Protein AF-A0A0B5VQN0-F1 (afdb_monomer_lite)

Secondary structure (DSSP, 8-state):
-HHHHHHHHHHHHHHHHHHHHHHHHHHHHHHHHHHHHTT----HHHHHHHHHHHHHHHHHHHHTT-

InterPro domains:
  IPR036049 Large ribosomal subunit protein uL29 superfamily [SSF46561] (18-65)

Organism: NCBI:txid1261582

Structure (mmCIF, N/CA/C/O backbone):
data_AF-A0A0B5VQN0-F1
#
_entry.id   AF-A0A0B5VQN0-F1
#
loop_
_atom_site.group_PDB
_atom_site.id
_atom_site.type_symbol
_atom_site.label_atom_id
_atom_site.label_alt_id
_atom_site.label_comp_id
_atom_site.label_asym_id
_atom_site.label_entity_id
_atom_site.label_seq_id
_atom_site.pdbx_PDB_ins_code
_atom_site.Cartn_x
_atom_site.Cartn_y
_atom_site.Cartn_z
_atom_site.occupancy
_atom_site.B_iso_or_equiv
_atom_site.auth_seq_id
_atom_site.auth_comp_id
_atom_site.auth_asym_id
_atom_site.auth_atom_id
_atom_site.pdbx_PDB_model_num
ATOM 1 N N . MET A 1 1 ? 17.685 -5.542 -37.226 1.00 60.09 1 MET A N 1
ATOM 2 C CA . MET A 1 1 ? 16.726 -4.445 -36.937 1.00 60.09 1 MET A CA 1
ATOM 3 C C . MET A 1 1 ? 15.474 -4.921 -36.181 1.00 60.09 1 MET A C 1
ATOM 5 O O . MET A 1 1 ? 15.204 -4.380 -35.118 1.00 60.09 1 MET A O 1
ATOM 9 N N . LYS A 1 2 ? 14.775 -5.986 -36.624 1.00 59.34 2 LYS A N 1
ATOM 10 C CA . LYS A 1 2 ? 13.570 -6.549 -35.957 1.00 59.34 2 LYS A CA 1
ATOM 11 C C . LYS A 1 2 ? 13.721 -6.880 -34.457 1.00 59.34 2 LYS A C 1
ATOM 13 O O . LYS A 1 2 ? 12.824 -6.580 -33.680 1.00 59.34 2 LYS A O 1
ATOM 18 N N . ILE A 1 3 ? 14.861 -7.435 -34.034 1.00 64.56 3 ILE A N 1
ATOM 19 C CA . ILE A 1 3 ? 15.095 -7.862 -32.636 1.00 64.56 3 ILE A CA 1
ATOM 20 C C . ILE A 1 3 ? 15.102 -6.675 -31.652 1.00 64.56 3 ILE 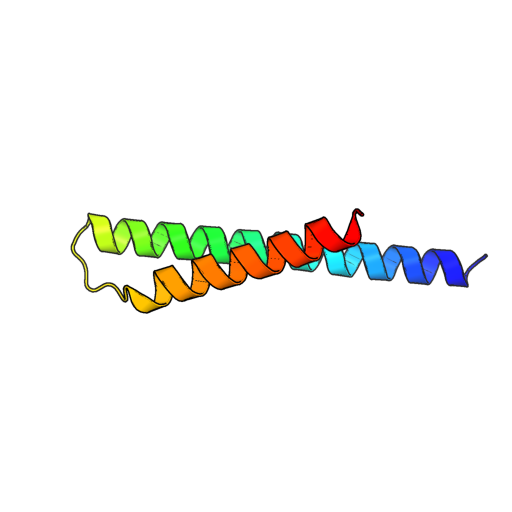A C 1
ATOM 22 O O . ILE A 1 3 ? 14.588 -6.795 -30.541 1.00 64.56 3 ILE A O 1
ATOM 26 N N . ARG A 1 4 ? 15.623 -5.505 -32.059 1.00 66.38 4 ARG A N 1
ATOM 27 C CA . ARG A 1 4 ? 15.597 -4.295 -31.215 1.00 66.38 4 ARG A CA 1
ATOM 28 C C . ARG A 1 4 ? 14.168 -3.804 -30.988 1.00 66.38 4 ARG A C 1
ATOM 30 O O . ARG A 1 4 ? 13.820 -3.511 -29.851 1.00 66.38 4 ARG A O 1
ATOM 37 N N . ASN A 1 5 ? 13.329 -3.802 -32.025 1.00 64.56 5 ASN A N 1
ATOM 38 C CA . ASN A 1 5 ? 11.941 -3.338 -31.917 1.00 64.56 5 ASN A CA 1
ATOM 39 C C . ASN A 1 5 ? 11.094 -4.240 -31.008 1.00 64.56 5 ASN A C 1
ATOM 41 O O . ASN A 1 5 ? 10.325 -3.741 -30.194 1.00 64.56 5 ASN A O 1
ATOM 45 N N . ILE A 1 6 ? 11.286 -5.562 -31.072 1.00 72.69 6 ILE A N 1
ATOM 46 C CA . ILE A 1 6 ? 10.601 -6.508 -30.174 1.00 72.69 6 ILE A CA 1
ATOM 47 C C . ILE A 1 6 ? 10.991 -6.243 -28.712 1.00 72.69 6 ILE A C 1
ATOM 49 O O . ILE A 1 6 ? 10.132 -6.200 -27.828 1.00 72.69 6 ILE A O 1
ATOM 53 N N . LYS A 1 7 ? 12.284 -6.011 -28.453 1.00 71.75 7 LYS A N 1
ATOM 54 C CA . LYS A 1 7 ? 12.797 -5.728 -27.107 1.00 71.75 7 LYS A CA 1
ATOM 55 C C . LYS A 1 7 ? 12.262 -4.400 -26.554 1.00 71.75 7 LYS A C 1
ATOM 57 O O . LYS A 1 7 ? 11.873 -4.355 -25.391 1.00 71.75 7 LYS A O 1
ATOM 62 N N . ILE A 1 8 ? 12.173 -3.361 -27.389 1.00 72.69 8 ILE A N 1
ATOM 63 C CA . ILE A 1 8 ? 11.608 -2.048 -27.026 1.00 72.69 8 ILE A CA 1
ATOM 64 C C . ILE A 1 8 ? 10.123 -2.172 -26.664 1.00 72.69 8 ILE A C 1
ATOM 66 O O . ILE A 1 8 ? 9.719 -1.725 -25.593 1.00 72.69 8 ILE A O 1
ATOM 70 N N . ASN A 1 9 ? 9.329 -2.855 -27.490 1.00 72.88 9 ASN A N 1
ATOM 71 C CA . ASN A 1 9 ? 7.896 -3.039 -27.233 1.00 72.88 9 ASN A CA 1
ATOM 72 C C . ASN A 1 9 ? 7.637 -3.845 -25.949 1.00 72.88 9 ASN A C 1
ATOM 74 O O . ASN A 1 9 ? 6.725 -3.538 -25.183 1.00 72.88 9 ASN A O 1
ATOM 78 N N . THR A 1 10 ? 8.474 -4.849 -25.677 1.00 76.25 10 THR A N 1
ATOM 79 C CA . THR A 1 10 ? 8.393 -5.651 -24.445 1.00 76.25 10 THR A CA 1
ATOM 80 C C . THR A 1 10 ? 8.716 -4.813 -23.207 1.00 76.25 10 THR A C 1
ATOM 82 O O . THR A 1 10 ? 8.069 -4.952 -22.168 1.00 76.25 10 THR A O 1
ATOM 85 N N . LEU A 1 11 ? 9.697 -3.913 -23.312 1.00 75.69 11 LEU A N 1
ATOM 86 C CA . LEU A 1 11 ? 10.073 -3.014 -22.227 1.00 75.69 11 LEU A CA 1
ATOM 87 C C . LEU A 1 11 ? 8.970 -1.984 -21.947 1.00 75.69 11 LEU A C 1
ATOM 89 O O . LEU A 1 11 ? 8.604 -1.796 -20.789 1.00 75.69 11 LEU A O 1
ATOM 93 N N . ALA A 1 12 ? 8.396 -1.394 -23.000 1.00 69.25 12 ALA A N 1
ATOM 94 C CA . ALA A 1 12 ? 7.278 -0.458 -22.899 1.00 69.25 12 ALA A CA 1
ATOM 95 C C . ALA A 1 12 ? 6.061 -1.101 -22.215 1.00 69.25 12 ALA A C 1
ATOM 97 O O . ALA A 1 12 ? 5.512 -0.533 -21.274 1.00 69.25 12 ALA A O 1
ATOM 98 N N . LYS A 1 13 ? 5.713 -2.339 -22.596 1.00 73.56 13 LYS A N 1
ATOM 99 C CA . LYS A 1 13 ? 4.634 -3.105 -21.953 1.00 73.56 13 LYS A CA 1
ATOM 100 C C . LYS A 1 13 ? 4.899 -3.350 -20.463 1.00 73.56 13 LYS A C 1
ATOM 102 O O . LYS A 1 13 ? 3.997 -3.226 -19.643 1.00 73.56 13 LYS A O 1
ATOM 107 N N . LYS A 1 14 ? 6.145 -3.667 -20.093 1.00 74.50 14 LYS A N 1
ATOM 108 C CA . LYS A 1 14 ? 6.529 -3.888 -18.690 1.00 74.50 14 LYS A CA 1
ATOM 109 C C . LYS A 1 14 ? 6.448 -2.603 -17.855 1.00 74.50 14 LYS A C 1
ATOM 111 O O . LYS A 1 14 ? 6.047 -2.668 -16.697 1.00 74.50 14 LYS A O 1
ATOM 116 N N . ILE A 1 15 ? 6.828 -1.457 -18.424 1.00 73.38 15 ILE A N 1
ATOM 117 C CA . ILE A 1 15 ? 6.745 -0.148 -17.755 1.00 73.38 15 ILE A CA 1
ATOM 118 C C . ILE A 1 15 ? 5.281 0.234 -17.523 1.00 73.38 15 ILE A C 1
ATOM 120 O O . ILE A 1 15 ? 4.922 0.516 -16.384 1.00 73.38 15 ILE A O 1
ATOM 124 N N . MET A 1 16 ? 4.440 0.132 -18.559 1.00 73.25 16 MET A N 1
ATOM 125 C CA . MET A 1 16 ? 3.009 0.450 -18.484 1.00 73.25 16 MET A CA 1
ATOM 126 C C . MET A 1 16 ? 2.298 -0.378 -17.402 1.00 73.25 16 MET A C 1
ATOM 128 O O . MET A 1 16 ? 1.627 0.180 -16.540 1.00 73.25 16 MET A O 1
ATOM 132 N N . ASN A 1 17 ? 2.569 -1.688 -17.347 1.00 80.56 17 ASN A N 1
ATOM 133 C CA . ASN A 1 17 ? 2.041 -2.555 -16.288 1.00 80.56 17 ASN A CA 1
ATOM 134 C C . ASN A 1 17 ? 2.504 -2.130 -14.880 1.00 80.56 17 ASN A C 1
ATOM 136 O O . ASN A 1 17 ? 1.739 -2.223 -13.928 1.00 80.56 17 ASN A O 1
ATOM 140 N N . THR A 1 18 ? 3.749 -1.659 -14.728 1.00 82.44 18 THR A N 1
ATOM 141 C CA . THR A 1 18 ? 4.277 -1.234 -13.416 1.00 82.44 18 THR A CA 1
ATOM 142 C C . THR A 1 18 ? 3.604 0.061 -12.941 1.00 82.44 18 THR A C 1
ATOM 144 O O . THR A 1 18 ? 3.338 0.235 -11.753 1.00 82.44 18 THR A O 1
ATOM 147 N N . GLU A 1 19 ? 3.321 0.983 -13.862 1.00 86.00 19 GLU A N 1
ATOM 148 C CA . GLU A 1 19 ? 2.632 2.242 -13.561 1.00 86.00 19 GLU A CA 1
ATOM 149 C C . GLU A 1 19 ? 1.167 2.019 -13.171 1.00 86.00 19 GLU A C 1
ATOM 151 O O . GLU A 1 19 ? 0.695 2.614 -12.196 1.00 86.00 19 GLU A O 1
ATOM 156 N N . GLU A 1 20 ? 0.473 1.119 -13.871 1.00 90.19 20 GLU A N 1
ATOM 157 C CA . GLU A 1 20 ? -0.882 0.682 -13.518 1.00 90.19 20 GLU A CA 1
ATOM 158 C C . GLU A 1 20 ? -0.917 0.062 -12.116 1.00 90.19 20 GLU A C 1
ATOM 160 O O . GLU A 1 20 ? -1.759 0.420 -11.289 1.00 90.19 20 GLU A O 1
ATOM 165 N N . GLU A 1 21 ? 0.040 -0.807 -11.795 1.00 89.75 21 GLU A N 1
ATOM 166 C CA . GLU A 1 21 ? 0.115 -1.467 -10.491 1.00 89.75 21 GLU A CA 1
ATOM 167 C C . GLU A 1 21 ? 0.353 -0.459 -9.349 1.00 89.75 21 GLU A C 1
ATOM 169 O O . GLU A 1 21 ? -0.335 -0.488 -8.324 1.00 89.75 21 GLU A O 1
ATOM 174 N N . ILE A 1 22 ? 1.239 0.526 -9.554 1.00 92.31 22 ILE A N 1
ATOM 175 C CA . ILE A 1 22 ? 1.442 1.642 -8.613 1.00 92.31 22 ILE A CA 1
ATOM 176 C C . ILE A 1 22 ? 0.154 2.460 -8.440 1.00 92.31 22 ILE A C 1
ATOM 178 O O . ILE A 1 22 ? -0.166 2.887 -7.325 1.00 92.31 22 ILE A O 1
ATOM 182 N N . TYR A 1 23 ? -0.585 2.710 -9.522 1.00 94.44 23 TYR A N 1
ATOM 183 C CA . TYR A 1 23 ? -1.846 3.448 -9.473 1.00 94.44 23 TYR A CA 1
ATOM 184 C C . TYR A 1 23 ? -2.908 2.710 -8.645 1.00 94.44 23 TYR A C 1
ATOM 186 O O . TYR A 1 23 ? -3.557 3.323 -7.789 1.00 94.44 23 TYR A O 1
ATOM 194 N N . HIS A 1 24 ? -3.034 1.393 -8.820 1.00 95.31 24 HIS A N 1
ATOM 195 C CA . HIS A 1 24 ? -3.925 0.557 -8.013 1.00 95.31 24 HIS A CA 1
ATOM 196 C C . HIS A 1 24 ? -3.544 0.565 -6.527 1.00 95.31 24 HIS A C 1
ATOM 198 O O . HIS A 1 24 ? -4.403 0.812 -5.676 1.00 95.31 24 HIS A O 1
ATOM 204 N N . LEU A 1 25 ? -2.255 0.409 -6.208 1.00 95.31 25 LEU A N 1
ATOM 205 C CA . LEU A 1 25 ? -1.758 0.466 -4.830 1.00 95.31 25 LEU A CA 1
ATOM 206 C C . LEU A 1 25 ? -2.030 1.829 -4.171 1.00 95.31 25 LEU A C 1
ATOM 208 O O . LEU A 1 25 ? -2.409 1.897 -3.000 1.00 95.31 25 LEU A O 1
ATOM 212 N N . LYS A 1 26 ? -1.896 2.935 -4.915 1.00 94.88 26 LYS A N 1
ATOM 213 C CA . LYS A 1 26 ? -2.240 4.279 -4.418 1.00 94.88 26 LYS A CA 1
ATOM 214 C C . LYS A 1 26 ? -3.734 4.421 -4.121 1.00 94.88 26 LYS A C 1
ATOM 216 O O . LYS A 1 26 ? -4.078 4.997 -3.088 1.00 94.88 26 LYS A O 1
ATOM 221 N N . LYS A 1 27 ? -4.615 3.891 -4.979 1.00 96.19 27 LYS A N 1
ATOM 222 C CA . LYS A 1 27 ? -6.066 3.871 -4.722 1.00 96.19 27 LYS A CA 1
ATOM 223 C C . LYS A 1 27 ? -6.399 3.106 -3.444 1.00 96.19 27 LYS A C 1
ATOM 225 O O . LYS A 1 27 ? -7.113 3.630 -2.591 1.00 96.19 27 LYS A O 1
ATOM 230 N N . GLU A 1 28 ? -5.844 1.907 -3.282 1.00 94.88 28 GLU A N 1
ATOM 231 C CA . GLU A 1 28 ? -6.065 1.084 -2.088 1.00 94.88 28 GLU A CA 1
ATOM 232 C C . GLU A 1 28 ? -5.568 1.791 -0.817 1.00 94.88 28 GLU A C 1
ATOM 234 O O . G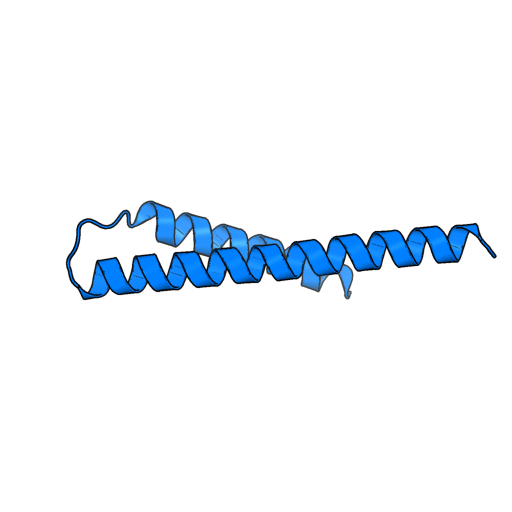LU A 1 28 ? -6.265 1.828 0.199 1.00 94.88 28 GLU A O 1
ATOM 239 N N . LEU A 1 29 ? -4.403 2.444 -0.885 1.00 95.44 29 LEU A N 1
ATOM 240 C CA . LEU A 1 29 ? -3.860 3.224 0.224 1.00 95.44 29 LEU A CA 1
ATOM 241 C C . LEU A 1 29 ? -4.784 4.380 0.638 1.00 95.44 29 LEU A C 1
ATOM 243 O O . LEU A 1 29 ? -4.922 4.651 1.831 1.00 95.44 29 LEU A O 1
ATOM 247 N N . ILE A 1 30 ? -5.403 5.069 -0.326 1.00 94.94 30 ILE A N 1
ATOM 248 C CA . ILE A 1 30 ? -6.356 6.153 -0.051 1.00 94.94 30 ILE A CA 1
ATOM 249 C C . ILE A 1 30 ? -7.589 5.603 0.667 1.00 94.94 30 ILE A C 1
ATOM 251 O O . ILE A 1 30 ? -7.969 6.152 1.699 1.00 94.94 30 ILE A O 1
ATOM 255 N N . ILE A 1 31 ? -8.159 4.492 0.196 1.00 95.12 31 ILE A N 1
ATOM 256 C CA . ILE A 1 31 ? -9.316 3.851 0.842 1.00 95.12 31 ILE A CA 1
ATOM 257 C C . ILE A 1 31 ? -8.979 3.459 2.287 1.00 95.12 31 ILE A C 1
ATOM 259 O O . ILE A 1 31 ? -9.722 3.784 3.210 1.00 95.12 31 ILE A O 1
ATOM 263 N N . LEU A 1 32 ? -7.817 2.841 2.524 1.00 93.69 32 LEU A N 1
ATOM 264 C CA . LEU A 1 32 ? -7.389 2.474 3.878 1.00 93.69 32 LEU A CA 1
ATOM 265 C C . LEU A 1 32 ? -7.180 3.694 4.787 1.00 93.69 32 LEU A C 1
ATOM 267 O O . LEU A 1 32 ? -7.482 3.633 5.980 1.00 93.69 32 LEU A O 1
ATOM 271 N N . LYS A 1 33 ? -6.685 4.813 4.242 1.00 92.25 33 LYS A N 1
ATOM 272 C CA . LYS A 1 33 ? -6.579 6.079 4.982 1.00 92.25 33 LYS A CA 1
ATOM 273 C C . LYS A 1 33 ? -7.955 6.649 5.323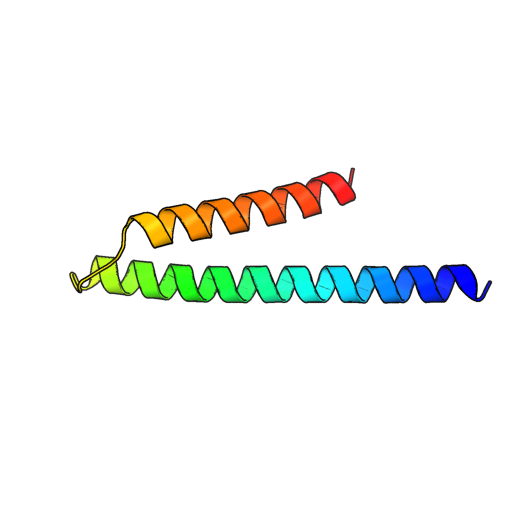 1.00 92.25 33 LYS A C 1
ATOM 275 O O . LYS A 1 33 ? -8.136 7.085 6.455 1.00 92.25 33 LYS A O 1
ATOM 280 N N . ILE A 1 34 ? -8.915 6.599 4.399 1.00 94.19 34 ILE A N 1
ATOM 281 C CA . ILE A 1 34 ? -10.302 7.018 4.651 1.00 94.19 34 ILE A CA 1
ATOM 282 C C . ILE A 1 34 ? -10.919 6.155 5.756 1.00 94.19 34 ILE A C 1
ATOM 284 O O . ILE A 1 34 ? -11.479 6.700 6.705 1.00 94.19 34 ILE A O 1
ATOM 288 N N . ASN A 1 35 ? -10.746 4.832 5.711 1.00 93.50 35 ASN A N 1
ATOM 289 C CA . ASN A 1 35 ? -11.244 3.923 6.751 1.00 93.50 35 ASN A CA 1
ATOM 290 C C . ASN A 1 35 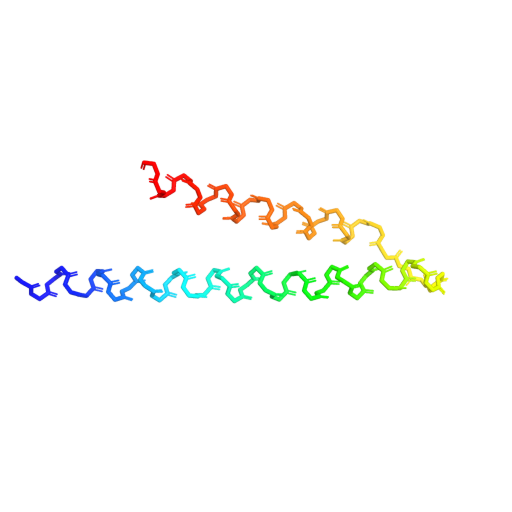? -10.626 4.237 8.122 1.00 93.50 35 ASN A C 1
ATOM 292 O O . ASN A 1 35 ? -11.330 4.284 9.129 1.00 93.50 35 ASN A O 1
ATOM 296 N N . LYS A 1 36 ? -9.322 4.545 8.157 1.00 91.31 36 LYS A N 1
ATOM 297 C CA . LYS A 1 36 ? -8.640 5.022 9.368 1.00 91.31 36 LYS A CA 1
ATOM 298 C C . LYS A 1 36 ? -9.224 6.342 9.882 1.00 91.31 36 LYS A C 1
ATOM 300 O O . LYS A 1 36 ? -9.467 6.471 11.078 1.00 91.31 36 LYS A O 1
ATOM 305 N N . MET A 1 37 ? -9.434 7.323 9.003 1.00 93.12 37 MET A N 1
ATOM 306 C CA . MET A 1 37 ? -9.968 8.644 9.370 1.00 93.12 37 MET A CA 1
ATOM 307 C C . MET A 1 37 ? -11.408 8.567 9.878 1.00 93.12 37 MET A C 1
ATOM 309 O O . MET A 1 37 ? -11.758 9.222 10.853 1.00 93.12 37 MET A O 1
ATOM 313 N N . THR A 1 38 ? -12.221 7.719 9.253 1.00 95.56 38 THR A N 1
ATOM 314 C CA . THR A 1 38 ? -13.621 7.470 9.627 1.00 95.56 38 THR A CA 1
ATOM 315 C C . THR A 1 38 ? -13.764 6.523 10.823 1.00 95.56 38 THR A C 1
ATOM 317 O O . THR A 1 38 ? -14.882 6.151 11.167 1.00 95.56 38 THR A O 1
ATOM 320 N N . LYS A 1 39 ? -12.653 6.142 11.477 1.00 89.50 39 LYS A N 1
ATOM 321 C CA . LYS A 1 39 ? -12.604 5.219 12.627 1.00 89.50 39 LYS A CA 1
ATOM 322 C C . LYS A 1 39 ? -13.293 3.868 12.369 1.00 89.50 39 LYS A C 1
ATOM 324 O O . LYS A 1 39 ? -13.695 3.187 13.310 1.00 89.50 39 LYS A O 1
ATOM 329 N N . GLN A 1 40 ? -13.410 3.462 11.106 1.00 89.12 40 GLN A N 1
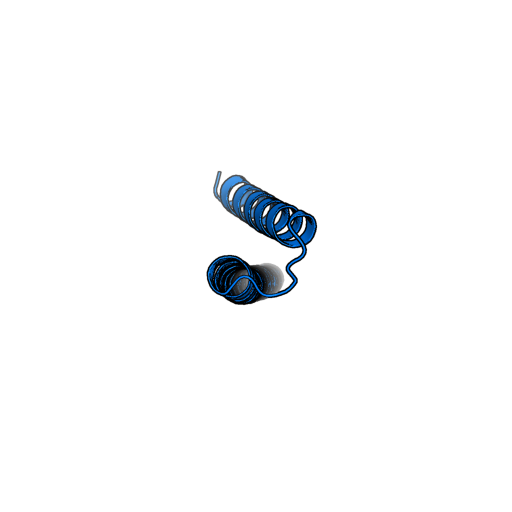ATOM 330 C CA . GLN A 1 40 ? -13.855 2.117 10.750 1.00 89.12 40 GLN A CA 1
ATOM 331 C C . GLN A 1 40 ? -12.775 1.099 11.131 1.00 89.12 40 GLN A C 1
ATOM 333 O O . GLN A 1 40 ? -11.621 1.464 11.348 1.00 89.12 40 GLN A O 1
ATOM 338 N N . LYS A 1 41 ? -13.113 -0.195 11.190 1.00 86.56 41 LYS A N 1
ATOM 339 C CA . LYS A 1 41 ? -12.090 -1.239 11.359 1.00 86.56 41 LYS A CA 1
ATOM 340 C C . LYS A 1 41 ? -11.090 -1.141 10.204 1.00 86.56 41 LYS A C 1
ATOM 342 O O . LYS A 1 41 ? -11.473 -1.235 9.039 1.00 86.56 41 LYS A O 1
ATOM 347 N N . PHE A 1 42 ? -9.816 -0.926 10.524 1.00 86.94 42 PHE A N 1
ATOM 348 C CA . PHE A 1 42 ? -8.760 -0.795 9.526 1.00 86.94 42 PHE A CA 1
ATOM 349 C C . PHE A 1 42 ? -7.509 -1.568 9.942 1.00 86.94 42 PHE A C 1
ATOM 351 O O . PHE A 1 42 ? -7.083 -1.543 11.095 1.00 86.94 42 PHE A O 1
ATOM 358 N N . GLU A 1 43 ? -6.881 -2.209 8.961 1.00 87.69 43 GLU A N 1
ATOM 359 C CA . GLU A 1 43 ? -5.666 -2.993 9.161 1.00 87.69 43 GLU A CA 1
ATOM 360 C C . GLU A 1 43 ? -4.430 -2.114 8.958 1.00 87.69 43 GLU A C 1
ATOM 362 O O . GLU A 1 43 ? -3.984 -1.871 7.832 1.00 87.69 43 GLU A O 1
ATOM 367 N N . SER A 1 44 ? -3.841 -1.633 10.056 1.00 89.12 44 SER A N 1
ATOM 368 C CA . SER A 1 44 ? -2.637 -0.787 10.009 1.00 89.12 44 SER A CA 1
ATOM 369 C C . SER A 1 44 ? -1.448 -1.471 9.313 1.00 89.12 44 SER A C 1
ATOM 371 O O . SER A 1 44 ? -0.653 -0.807 8.642 1.00 89.12 44 SER A O 1
ATOM 373 N N . HIS A 1 45 ? -1.357 -2.802 9.402 1.00 93.12 45 HIS A N 1
ATOM 374 C CA . HIS A 1 45 ? -0.343 -3.592 8.708 1.00 93.12 45 HIS A CA 1
ATOM 375 C C . HIS A 1 45 ? -0.482 -3.503 7.179 1.00 93.12 45 HIS A C 1
ATOM 377 O O . HIS A 1 45 ? 0.525 -3.377 6.482 1.00 93.12 45 HIS A O 1
ATOM 383 N N . ARG A 1 46 ? -1.714 -3.472 6.645 1.00 93.12 46 ARG A N 1
ATOM 384 C CA . ARG A 1 46 ? -1.954 -3.341 5.196 1.00 93.12 46 ARG A CA 1
ATOM 385 C C . ARG A 1 46 ? -1.454 -2.005 4.654 1.00 93.12 46 ARG A C 1
ATOM 387 O O . ARG A 1 46 ? -0.837 -1.978 3.596 1.00 93.12 46 ARG A O 1
ATOM 394 N N . ILE A 1 47 ? -1.631 -0.921 5.412 1.00 93.69 47 ILE A N 1
ATOM 395 C CA . ILE A 1 47 ? -1.098 0.405 5.056 1.00 93.69 47 ILE A CA 1
ATOM 396 C C . ILE A 1 47 ? 0.428 0.346 4.914 1.00 93.69 47 ILE A C 1
ATOM 398 O O . ILE A 1 47 ? 0.964 0.775 3.892 1.00 93.69 47 ILE A O 1
ATOM 402 N N . LYS A 1 48 ? 1.125 -0.230 5.905 1.00 94.25 48 LYS A N 1
ATOM 403 C CA . LYS A 1 48 ? 2.591 -0.378 5.875 1.00 94.25 48 LYS A CA 1
ATOM 404 C C . LYS A 1 48 ? 3.053 -1.254 4.706 1.00 94.25 48 LYS A C 1
ATOM 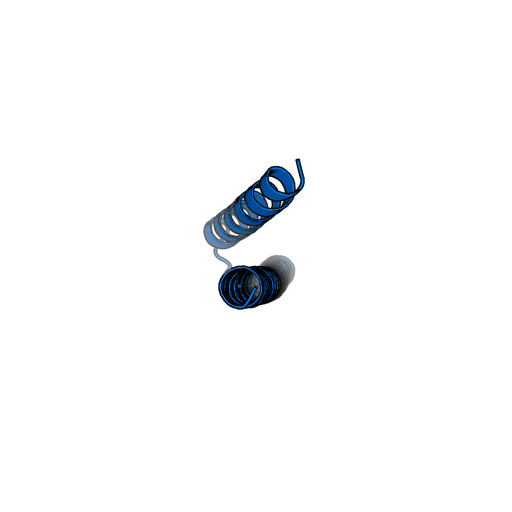406 O O . LYS A 1 48 ? 4.016 -0.904 4.029 1.00 94.25 48 LYS A O 1
ATOM 411 N N . LYS A 1 49 ? 2.347 -2.357 4.437 1.00 95.94 49 LYS A N 1
ATOM 412 C CA . LYS A 1 49 ? 2.649 -3.270 3.325 1.00 95.94 49 LYS A CA 1
ATOM 413 C C . LYS A 1 49 ? 2.550 -2.565 1.970 1.00 95.94 49 LYS A C 1
ATOM 415 O O . LYS A 1 49 ? 3.498 -2.619 1.194 1.00 95.94 49 LYS A O 1
ATOM 420 N N . ILE A 1 50 ? 1.460 -1.839 1.725 1.00 94.94 50 ILE A N 1
ATOM 421 C CA . ILE A 1 50 ? 1.247 -1.108 0.467 1.00 94.94 50 ILE A CA 1
ATOM 422 C C . ILE A 1 50 ? 2.285 0.006 0.292 1.00 94.94 50 ILE A C 1
ATOM 424 O O . ILE A 1 50 ? 2.847 0.165 -0.789 1.00 94.94 50 ILE A O 1
ATOM 428 N N . GLN A 1 51 ? 2.600 0.750 1.357 1.00 94.81 51 GLN A N 1
ATOM 429 C CA . GLN A 1 51 ? 3.664 1.761 1.317 1.00 94.81 51 GLN A CA 1
ATOM 430 C C . GLN A 1 51 ? 5.023 1.151 0.955 1.00 94.81 51 GLN A C 1
ATOM 432 O O . GLN A 1 51 ? 5.753 1.715 0.139 1.00 94.81 51 GLN A O 1
ATOM 437 N N . HIS A 1 52 ? 5.344 -0.013 1.523 1.00 96.06 52 HIS A N 1
ATOM 438 C CA . HIS A 1 52 ? 6.574 -0.730 1.210 1.00 96.06 52 HIS A CA 1
ATOM 439 C C . HIS A 1 52 ? 6.610 -1.204 -0.251 1.00 96.06 52 HIS A C 1
ATOM 441 O O . HIS A 1 52 ? 7.611 -0.989 -0.928 1.00 96.06 52 HIS A O 1
ATOM 447 N N . GLN A 1 53 ? 5.510 -1.761 -0.769 1.00 94.38 53 GLN A N 1
ATOM 448 C CA . GLN A 1 53 ? 5.405 -2.194 -2.170 1.00 94.38 53 GLN A CA 1
ATOM 449 C C . GLN A 1 53 ? 5.594 -1.028 -3.152 1.00 94.38 53 GLN A C 1
ATOM 451 O O . GLN A 1 53 ? 6.385 -1.138 -4.087 1.00 94.38 53 GLN A O 1
ATOM 456 N N . ILE A 1 54 ? 4.951 0.119 -2.900 1.00 93.75 54 ILE A N 1
ATOM 457 C CA . ILE A 1 54 ? 5.136 1.332 -3.714 1.00 93.75 54 ILE A CA 1
ATOM 458 C C . ILE A 1 54 ? 6.602 1.790 -3.677 1.00 93.75 54 ILE A C 1
ATOM 460 O O . ILE A 1 54 ? 7.162 2.162 -4.708 1.00 93.75 54 ILE A O 1
ATOM 464 N N . SER A 1 55 ? 7.242 1.756 -2.503 1.00 93.50 55 SER A N 1
ATOM 465 C CA . SER A 1 55 ? 8.653 2.127 -2.357 1.00 93.50 55 SER A CA 1
ATOM 466 C C . SER A 1 55 ? 9.575 1.214 -3.170 1.00 93.50 55 SER A C 1
ATOM 468 O O . SER A 1 55 ? 10.401 1.727 -3.925 1.00 93.50 55 SER A O 1
ATOM 470 N N . GLN A 1 56 ? 9.387 -0.109 -3.101 1.00 92.19 56 GLN A N 1
ATOM 471 C CA . GLN A 1 56 ? 10.161 -1.066 -3.898 1.00 92.19 56 GLN A CA 1
ATOM 472 C C . GLN A 1 56 ? 9.980 -0.838 -5.405 1.00 92.19 56 GLN A C 1
ATOM 474 O O . GLN A 1 56 ? 10.960 -0.790 -6.145 1.00 92.19 56 GLN A O 1
ATOM 479 N N . MET A 1 57 ? 8.744 -0.640 -5.872 1.00 89.00 57 MET A N 1
ATOM 480 C CA . MET A 1 57 ? 8.468 -0.384 -7.292 1.00 89.00 57 MET A CA 1
ATOM 481 C C . MET A 1 57 ? 9.123 0.912 -7.784 1.00 89.00 57 MET A C 1
ATOM 483 O O . MET A 1 57 ? 9.714 0.940 -8.865 1.00 89.00 57 MET A O 1
ATOM 487 N N . ASN A 1 58 ? 9.090 1.970 -6.971 1.00 87.38 58 ASN A N 1
ATOM 488 C CA . ASN A 1 58 ? 9.758 3.231 -7.291 1.00 87.38 58 ASN A CA 1
ATOM 489 C C . ASN A 1 58 ? 11.285 3.080 -7.331 1.00 87.38 58 ASN A C 1
ATOM 491 O O . ASN A 1 58 ? 11.920 3.603 -8.245 1.00 87.38 58 ASN A O 1
ATOM 495 N N . GLN A 1 59 ? 11.878 2.344 -6.386 1.00 88.00 59 GLN A N 1
ATOM 496 C CA . GLN A 1 59 ? 13.315 2.046 -6.392 1.00 88.00 59 GLN A CA 1
ATOM 497 C C . GLN A 1 59 ? 13.717 1.277 -7.655 1.00 88.00 59 GLN A C 1
ATOM 499 O O . GLN A 1 59 ? 14.673 1.652 -8.328 1.00 88.00 59 GLN A O 1
ATOM 504 N N . LEU A 1 60 ? 12.948 0.254 -8.034 1.00 84.19 60 LEU A N 1
ATOM 505 C CA . LEU A 1 60 ? 13.185 -0.517 -9.256 1.00 84.19 60 LEU A CA 1
ATOM 506 C C . LEU A 1 60 ? 13.061 0.335 -10.529 1.00 84.19 60 LEU A C 1
ATOM 508 O O . LEU A 1 60 ? 13.788 0.095 -11.491 1.00 84.19 60 LEU A O 1
ATOM 512 N N . ASN A 1 61 ? 12.162 1.322 -10.554 1.00 77.75 61 ASN A N 1
ATOM 513 C CA . ASN A 1 61 ? 12.033 2.247 -11.683 1.00 77.75 61 ASN A CA 1
ATOM 514 C C . ASN A 1 61 ? 13.164 3.281 -11.740 1.00 77.75 61 ASN A C 1
ATOM 516 O O . ASN A 1 61 ? 13.636 3.594 -12.832 1.00 77.75 61 ASN A O 1
ATOM 520 N N . ASN A 1 62 ? 13.632 3.776 -10.594 1.00 76.25 62 ASN A N 1
ATOM 521 C CA . ASN A 1 62 ? 14.741 4.728 -10.535 1.00 76.25 62 ASN A CA 1
ATOM 522 C C . ASN A 1 62 ? 16.085 4.062 -10.864 1.00 76.25 62 ASN A C 1
ATOM 524 O O . ASN A 1 62 ? 16.861 4.617 -11.634 1.00 76.25 62 ASN A O 1
ATOM 528 N N . ASN A 1 63 ? 16.319 2.835 -10.390 1.00 69.69 63 ASN A N 1
ATOM 529 C CA . ASN A 1 63 ? 17.540 2.077 -10.688 1.00 69.69 63 ASN A CA 1
ATOM 530 C C . ASN A 1 63 ? 17.646 1.653 -12.163 1.00 69.69 63 ASN A C 1
ATOM 532 O O . ASN A 1 63 ? 18.739 1.384 -12.638 1.00 69.69 63 ASN A O 1
ATOM 536 N N . LYS A 1 64 ? 16.529 1.595 -12.904 1.00 60.03 64 LYS A N 1
ATOM 537 C CA . LYS A 1 64 ? 16.528 1.380 -14.365 1.00 60.03 64 LYS A CA 1
ATOM 538 C C . LYS A 1 64 ? 16.832 2.644 -15.173 1.00 60.03 64 LYS A C 1
ATOM 540 O O . LYS A 1 64 ? 17.065 2.530 -16.372 1.00 60.03 64 LYS A O 1
ATOM 545 N N . LYS A 1 65 ? 16.727 3.829 -14.560 1.00 54.91 65 LYS A N 1
ATOM 546 C CA . LYS A 1 65 ? 17.027 5.117 -15.204 1.00 54.91 65 LYS A CA 1
ATOM 547 C C . LYS A 1 65 ? 18.489 5.543 -15.030 1.00 54.91 65 LYS A C 1
ATOM 549 O O . LYS A 1 65 ? 18.889 6.474 -15.723 1.00 54.91 65 LYS A O 1
ATOM 554 N N . SER A 1 66 ? 19.233 4.911 -14.115 1.00 46.88 66 SER A N 1
ATOM 555 C CA . SER A 1 66 ? 20.664 5.160 -13.894 1.00 46.88 66 SER A CA 1
ATOM 556 C C . SER A 1 66 ? 21.554 4.323 -14.801 1.00 46.88 66 SER A C 1
ATOM 558 O O . SER A 1 66 ? 21.098 3.259 -15.274 1.00 46.88 66 SER A O 1
#

Sequence (66 aa):
MKIRNIKINTLAKKIMNTEEEIYHLKKELIILKINKMTKQKFESHRIKKIQHQISQMNQLNNNKKS

Foldseek 3Di:
DVVVVVVVVVVVVVVVVLVVVLVVLVVVLVVLVVCVVVVHDHDPVSNVVSVVVNVVSVVVVVVVVD

Radius of gyration: 16.51 Å; chains: 1; bounding box: 34×16×50 Å

pLDDT: mean 84.01, std 12.29, range [46.88, 96.19]